Protein AF-A0A831YCY3-F1 (afdb_monomer)

Secondary structure (DSSP, 8-state):
-HHHHHHHHHHHHHHHHHHHHHHHHHHHHHHHTT--GGGGGS-HHHHHHHHHHHHHHHHHHHHHHHHHHHHHHHHHHHHHTTHHHHHHHTT--HHHHHHHHHHHH-

Solvent-accessible surface area (backbone atoms only — not comparable to full-atom values): 5902 Å² total; per-residue (Å²): 112,68,66,61,44,51,50,55,46,53,53,27,55,56,44,26,56,52,40,37,56,52,43,46,54,53,49,43,58,57,51,61,78,69,57,60,79,68,65,80,74,52,54,72,70,60,47,51,52,48,49,52,52,53,36,61,73,44,43,69,56,35,51,52,54,21,51,55,51,20,51,51,52,45,54,49,48,38,51,76,68,47,47,50,58,59,45,44,74,72,70,52,51,73,71,65,71,45,46,55,57,57,65,72,74,109

Radius of gyration: 19.22 Å; Cα contacts (8 Å, |Δi|>4): 43; chains: 1; bounding box: 41×19×56 Å

Organism: NCBI:txid309806

Sequence (106 aa):
MKILHRYIFKNFVKRFFILIGIFSIVITSSQLLHLPNFAYGMNILDFLNLLILIDVSFLKYQILFGFFIAWLLVGIHIRESNEIYAIYSLGVSKKNLLKPVFVSTV

Structure (mmCIF, N/CA/C/O backbone):
data_AF-A0A831YCY3-F1
#
_entry.id   AF-A0A831YCY3-F1
#
loop_
_atom_site.group_PDB
_atom_site.id
_atom_site.type_symbol
_atom_site.label_atom_id
_atom_site.label_alt_id
_atom_site.label_comp_id
_atom_site.label_asym_id
_atom_site.label_entity_id
_atom_site.label_seq_id
_atom_site.pdbx_PDB_ins_code
_atom_site.Cartn_x
_atom_site.Cartn_y
_atom_site.Cartn_z
_atom_site.occupancy
_atom_site.B_iso_or_equiv
_atom_site.auth_seq_id
_atom_site.auth_comp_id
_atom_site.auth_asym_id
_atom_site.auth_atom_id
_atom_site.pdbx_PDB_model_num
ATOM 1 N N . MET A 1 1 ? -19.186 2.377 16.488 1.00 66.50 1 MET A N 1
ATOM 2 C CA . MET A 1 1 ? -17.732 2.490 16.200 1.00 66.50 1 MET A CA 1
ATOM 3 C C . MET A 1 1 ? -17.370 2.804 14.736 1.00 66.50 1 MET A C 1
ATOM 5 O O . MET A 1 1 ? -16.189 2.812 14.410 1.00 66.50 1 MET A O 1
ATOM 9 N N . LYS A 1 2 ? -18.328 3.121 13.844 1.00 77.69 2 LYS A N 1
ATOM 10 C CA . LYS A 1 2 ? -18.038 3.402 12.419 1.00 77.69 2 LYS A CA 1
ATOM 11 C C . LYS A 1 2 ? -17.024 4.541 12.208 1.00 77.69 2 LYS A C 1
ATOM 13 O O . LYS A 1 2 ? -16.229 4.470 11.282 1.00 77.69 2 LYS A O 1
ATOM 18 N N . ILE A 1 3 ? -17.022 5.546 13.088 1.00 87.25 3 ILE A N 1
ATOM 19 C CA . ILE A 1 3 ? -16.118 6.706 13.022 1.00 87.25 3 ILE A CA 1
ATOM 20 C C . ILE A 1 3 ? -14.657 6.285 13.243 1.00 87.25 3 ILE A C 1
ATOM 22 O O . ILE A 1 3 ? -13.811 6.624 12.423 1.00 87.25 3 ILE A O 1
ATOM 26 N N . LEU A 1 4 ? -14.372 5.482 14.279 1.00 86.69 4 LEU A N 1
ATOM 27 C CA . LEU A 1 4 ? -13.020 4.977 14.556 1.00 86.69 4 LEU A CA 1
ATOM 28 C C . LEU A 1 4 ? -12.493 4.126 13.394 1.00 86.69 4 LEU A C 1
ATOM 30 O O . LEU A 1 4 ? -11.379 4.335 12.928 1.00 86.69 4 LEU A O 1
ATOM 34 N N . HIS A 1 5 ? -13.308 3.205 12.872 1.00 87.94 5 HIS A N 1
ATOM 35 C CA . HIS A 1 5 ? -12.907 2.384 11.725 1.00 87.94 5 HIS A CA 1
ATOM 36 C C . HIS A 1 5 ? -12.650 3.228 10.474 1.00 87.94 5 HIS A C 1
ATOM 38 O O . HIS A 1 5 ? -11.657 3.007 9.787 1.00 87.94 5 HIS A O 1
ATOM 44 N N . ARG A 1 6 ? -13.500 4.228 10.205 1.00 88.88 6 ARG A N 1
ATOM 45 C CA . ARG A 1 6 ? -13.319 5.161 9.086 1.00 88.88 6 ARG A CA 1
ATOM 46 C C . ARG A 1 6 ? -12.042 5.989 9.235 1.00 88.88 6 ARG A C 1
ATOM 48 O O . ARG A 1 6 ? -11.363 6.217 8.241 1.00 88.88 6 ARG A O 1
ATOM 55 N N . TYR A 1 7 ? -11.714 6.421 10.451 1.00 90.94 7 TYR A N 1
ATOM 56 C CA . TYR A 1 7 ? -10.478 7.145 10.746 1.00 90.94 7 TYR A CA 1
ATOM 57 C C . TYR A 1 7 ? -9.241 6.285 10.465 1.00 90.94 7 TYR A C 1
ATOM 59 O O . TYR A 1 7 ? -8.385 6.680 9.674 1.00 90.94 7 TYR A O 1
ATOM 67 N N . ILE A 1 8 ? -9.202 5.074 11.029 1.00 90.56 8 ILE A N 1
ATOM 68 C CA . ILE A 1 8 ? -8.111 4.113 10.824 1.00 90.56 8 ILE A CA 1
ATOM 69 C C . ILE A 1 8 ? -7.941 3.809 9.330 1.00 90.56 8 ILE A C 1
ATOM 71 O O . ILE A 1 8 ? -6.832 3.879 8.804 1.00 90.56 8 ILE A O 1
ATOM 75 N N . PHE A 1 9 ? -9.045 3.547 8.627 1.00 90.50 9 PHE A N 1
ATOM 76 C CA . PHE A 1 9 ? -9.023 3.261 7.196 1.00 90.50 9 PHE A CA 1
ATOM 77 C C . PHE A 1 9 ? -8.540 4.459 6.365 1.00 90.50 9 PHE A C 1
ATOM 79 O O . PHE A 1 9 ? -7.718 4.294 5.471 1.00 90.50 9 PHE A O 1
ATOM 86 N N . LYS A 1 10 ? -8.976 5.687 6.678 1.00 92.12 10 LYS A N 1
ATOM 87 C CA . LYS A 1 10 ? -8.505 6.898 5.984 1.00 92.12 10 LYS A CA 1
ATOM 88 C C . LYS A 1 10 ? -6.994 7.095 6.157 1.00 92.12 10 LYS A C 1
ATOM 90 O O . LYS A 1 10 ? -6.309 7.442 5.195 1.00 92.12 10 LYS A O 1
ATOM 95 N N . ASN A 1 11 ? -6.477 6.843 7.360 1.00 92.56 11 ASN A N 1
ATOM 96 C CA . ASN A 1 11 ? -5.041 6.900 7.635 1.00 92.56 11 ASN A CA 1
ATOM 97 C C . ASN A 1 11 ? -4.267 5.809 6.886 1.00 92.56 11 ASN A C 1
ATOM 99 O O . ASN A 1 11 ? -3.189 6.092 6.360 1.00 92.56 11 ASN A O 1
ATOM 103 N N . PHE A 1 12 ? -4.827 4.601 6.793 1.00 94.62 12 PHE A N 1
ATOM 104 C CA . PHE A 1 12 ? -4.274 3.518 5.983 1.00 94.62 12 PHE A CA 1
ATOM 105 C C . PHE A 1 12 ? -4.202 3.905 4.504 1.00 94.62 12 PHE A C 1
ATOM 107 O O . PHE A 1 12 ? -3.109 3.921 3.947 1.00 94.62 12 PHE A O 1
ATOM 114 N N . VAL A 1 13 ? -5.323 4.303 3.893 1.00 93.69 13 VAL A N 1
ATOM 115 C CA . VAL A 1 13 ? -5.398 4.647 2.462 1.00 93.69 13 VAL A CA 1
ATOM 116 C C . VAL A 1 13 ? -4.391 5.740 2.105 1.00 93.69 13 VAL A C 1
ATOM 118 O O . VAL A 1 13 ? -3.665 5.616 1.120 1.00 93.69 13 VAL A O 1
ATOM 121 N N . LYS A 1 14 ? -4.283 6.783 2.939 1.00 94.81 14 LYS A N 1
ATOM 122 C CA . LYS A 1 14 ? -3.300 7.854 2.737 1.00 94.81 14 LYS A CA 1
ATOM 123 C C . LYS A 1 14 ? -1.867 7.309 2.705 1.00 94.81 14 LYS A C 1
ATOM 125 O O . LYS A 1 14 ? -1.114 7.636 1.794 1.00 94.81 14 LYS A O 1
ATOM 130 N N . ARG A 1 15 ? -1.481 6.495 3.693 1.00 94.69 15 ARG A N 1
ATOM 131 C CA . ARG A 1 15 ? -0.121 5.934 3.791 1.00 94.69 15 ARG A CA 1
ATOM 132 C C . ARG A 1 15 ? 0.158 4.913 2.688 1.00 94.69 15 ARG A C 1
ATOM 134 O O . ARG A 1 15 ? 1.267 4.884 2.173 1.00 94.69 15 ARG A O 1
ATOM 141 N N . PHE A 1 16 ? -0.845 4.131 2.304 1.00 95.38 16 PHE A N 1
ATOM 142 C CA . PHE A 1 16 ? -0.761 3.135 1.242 1.00 95.38 16 PHE A CA 1
ATOM 143 C C . PHE A 1 16 ? -0.440 3.768 -0.116 1.00 95.38 16 PHE A C 1
ATOM 145 O O . PHE A 1 16 ? 0.534 3.371 -0.749 1.00 95.38 16 PHE A O 1
ATOM 152 N N . PHE A 1 17 ? -1.177 4.805 -0.529 1.00 94.62 17 PHE A N 1
ATOM 153 C CA . PHE A 1 17 ? -0.890 5.498 -1.792 1.00 94.62 17 PHE A CA 1
ATOM 154 C C . PHE A 1 17 ? 0.473 6.196 -1.791 1.00 94.62 17 PHE A C 1
ATOM 156 O O . PHE A 1 17 ? 1.171 6.172 -2.802 1.00 94.62 17 PHE A O 1
ATOM 163 N N . ILE A 1 18 ? 0.884 6.769 -0.654 1.00 95.25 18 ILE A N 1
ATOM 164 C CA . ILE A 1 18 ? 2.229 7.344 -0.511 1.00 95.25 18 ILE A CA 1
ATOM 165 C C . ILE A 1 18 ? 3.299 6.258 -0.693 1.00 95.25 18 ILE A C 1
ATOM 167 O O . ILE A 1 18 ? 4.262 6.469 -1.424 1.00 95.25 18 ILE A O 1
ATOM 171 N N . LEU A 1 19 ? 3.124 5.088 -0.069 1.00 95.56 19 LEU A N 1
ATOM 172 C CA . LEU A 1 19 ? 4.065 3.973 -0.192 1.00 95.56 19 LEU A CA 1
ATOM 173 C 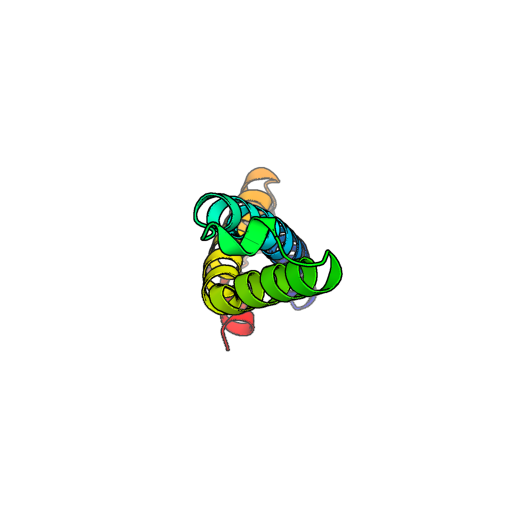C . LEU A 1 19 ? 4.138 3.414 -1.611 1.00 95.56 19 LEU A C 1
ATOM 175 O O . LEU A 1 19 ? 5.240 3.139 -2.070 1.00 95.56 19 LEU A O 1
ATOM 179 N N . ILE A 1 20 ? 3.010 3.289 -2.318 1.00 94.44 20 ILE A N 1
ATOM 180 C CA . ILE A 1 20 ? 3.017 2.884 -3.733 1.00 94.44 20 ILE A CA 1
ATOM 181 C C . ILE A 1 20 ? 3.853 3.862 -4.560 1.00 94.44 20 ILE A C 1
ATOM 183 O O . ILE A 1 20 ? 4.720 3.427 -5.311 1.00 94.44 20 ILE A O 1
ATOM 187 N N . GLY A 1 21 ? 3.651 5.171 -4.380 1.00 92.81 21 GLY A N 1
ATOM 188 C CA . GLY A 1 21 ? 4.443 6.180 -5.086 1.00 92.81 21 GLY A CA 1
ATOM 189 C C . GLY A 1 21 ? 5.941 6.065 -4.790 1.00 92.81 21 GLY A C 1
ATOM 190 O O . GLY A 1 21 ? 6.760 6.101 -5.705 1.00 92.81 21 GLY A O 1
ATOM 191 N N . ILE A 1 22 ? 6.307 5.852 -3.523 1.00 95.06 22 ILE A N 1
ATOM 192 C CA . ILE A 1 22 ? 7.706 5.636 -3.127 1.00 95.06 22 ILE A CA 1
ATOM 193 C C . ILE A 1 22 ? 8.266 4.361 -3.770 1.00 95.06 22 ILE A C 1
ATOM 195 O O . ILE A 1 22 ? 9.372 4.387 -4.305 1.00 95.06 22 ILE A O 1
ATOM 199 N N . PHE A 1 23 ? 7.526 3.252 -3.752 1.00 94.81 23 PHE A N 1
ATOM 200 C CA . PHE A 1 23 ? 7.992 2.000 -4.345 1.00 94.81 23 PHE A CA 1
ATOM 201 C C . PHE A 1 23 ? 8.133 2.073 -5.857 1.00 94.81 23 PHE A C 1
ATOM 203 O O . PHE A 1 23 ? 9.106 1.532 -6.372 1.00 94.81 23 PHE A O 1
ATOM 210 N N . SER A 1 24 ? 7.238 2.774 -6.548 1.00 92.75 24 SER A N 1
ATOM 211 C CA . SER A 1 24 ? 7.350 3.010 -7.987 1.00 92.75 24 SER A CA 1
ATOM 212 C C . SER A 1 24 ? 8.674 3.700 -8.332 1.00 92.75 24 SER A C 1
ATOM 214 O O . SER A 1 24 ? 9.452 3.205 -9.152 1.00 92.75 24 SER A O 1
ATOM 216 N N . ILE A 1 25 ? 9.028 4.762 -7.599 1.00 91.88 25 ILE A N 1
ATOM 217 C CA . ILE A 1 25 ? 10.308 5.467 -7.774 1.00 91.88 25 ILE A CA 1
ATOM 218 C C . ILE A 1 25 ? 11.497 4.549 -7.465 1.00 91.88 25 ILE A C 1
ATOM 220 O O . ILE A 1 25 ? 12.457 4.496 -8.232 1.00 91.88 25 ILE A O 1
ATOM 224 N N . VAL A 1 26 ? 11.454 3.817 -6.349 1.00 93.06 26 VAL A N 1
ATOM 225 C CA . VAL A 1 26 ? 12.559 2.937 -5.934 1.00 93.06 26 VAL A CA 1
ATOM 226 C C . VAL A 1 26 ? 12.786 1.817 -6.951 1.00 93.06 26 VAL A C 1
ATOM 228 O O . VAL A 1 26 ? 13.927 1.530 -7.310 1.00 93.06 26 VAL A O 1
ATOM 231 N N . ILE A 1 27 ? 11.714 1.198 -7.441 1.00 91.62 27 ILE A N 1
ATOM 232 C CA . ILE A 1 27 ? 11.794 0.075 -8.374 1.00 91.62 27 ILE A CA 1
ATOM 233 C C . ILE A 1 27 ? 12.260 0.546 -9.744 1.00 91.62 27 ILE A C 1
ATOM 235 O O . ILE A 1 27 ? 13.205 -0.029 -10.277 1.00 91.62 27 ILE A O 1
ATOM 239 N N . THR A 1 28 ? 11.663 1.603 -10.292 1.00 90.38 28 THR A N 1
ATOM 240 C CA . THR A 1 28 ? 12.108 2.165 -11.576 1.00 90.38 28 THR A CA 1
ATOM 241 C C . THR A 1 28 ? 13.579 2.573 -11.514 1.00 90.38 28 THR A C 1
ATOM 243 O O . THR A 1 28 ? 14.349 2.185 -12.389 1.00 90.38 28 THR A O 1
ATOM 246 N N . SER A 1 29 ? 14.012 3.227 -10.431 1.00 89.75 29 SER A N 1
ATOM 247 C CA . SER A 1 29 ? 15.424 3.576 -10.205 1.00 89.75 29 SER A CA 1
ATOM 248 C C . SER A 1 29 ? 16.334 2.348 -10.138 1.00 89.75 29 SER A C 1
ATOM 250 O O . SER A 1 29 ? 17.408 2.342 -10.733 1.00 89.75 29 SER A O 1
ATOM 252 N N . SER A 1 30 ? 15.911 1.288 -9.445 1.00 90.38 30 SER A N 1
ATOM 253 C CA . SER A 1 30 ? 16.681 0.045 -9.356 1.00 90.38 30 SER A CA 1
ATOM 254 C C . SER A 1 30 ? 16.792 -0.661 -10.706 1.00 90.38 30 SER A C 1
ATOM 256 O O . SER A 1 30 ? 17.854 -1.182 -11.029 1.00 90.38 30 SER A O 1
ATOM 258 N N . GLN A 1 31 ? 15.717 -0.699 -11.490 1.00 88.94 31 GLN A N 1
ATOM 259 C CA . GLN A 1 31 ? 15.695 -1.405 -12.771 1.00 88.94 31 GLN A CA 1
ATOM 260 C C . GLN A 1 31 ? 16.434 -0.635 -13.869 1.00 88.94 31 GLN A C 1
ATOM 262 O O . GLN A 1 31 ? 17.035 -1.254 -14.743 1.00 88.94 31 GLN A O 1
ATOM 267 N N . LEU A 1 32 ? 16.478 0.699 -13.780 1.00 86.00 32 LEU A N 1
ATOM 268 C CA . LEU A 1 32 ? 17.287 1.547 -14.659 1.00 86.00 32 LEU A CA 1
ATOM 269 C C . LEU A 1 32 ? 18.776 1.163 -14.648 1.00 86.00 32 LEU A C 1
ATOM 271 O O . LEU A 1 32 ? 19.430 1.234 -15.685 1.00 86.00 32 LEU A O 1
ATOM 275 N N . LEU A 1 33 ? 19.302 0.711 -13.505 1.00 84.81 33 LEU A N 1
ATOM 276 C CA . LEU A 1 33 ? 20.699 0.272 -13.366 1.00 84.81 33 LEU A CA 1
ATOM 277 C C . LEU A 1 33 ? 21.000 -1.053 -14.079 1.00 84.81 33 LEU A C 1
ATOM 279 O O . LEU A 1 33 ? 22.162 -1.376 -14.314 1.00 84.81 33 LEU A O 1
ATOM 283 N N . HIS A 1 34 ? 19.966 -1.824 -14.405 1.00 84.00 34 HIS A N 1
ATOM 284 C CA . HIS A 1 34 ? 20.080 -3.128 -15.055 1.00 84.00 34 HIS A CA 1
ATOM 285 C C . HIS A 1 34 ? 19.645 -3.090 -16.520 1.00 84.00 34 HIS A C 1
ATOM 287 O O . HIS A 1 34 ? 19.500 -4.143 -17.146 1.00 84.00 34 HIS A O 1
ATOM 293 N N . LEU A 1 35 ? 19.417 -1.895 -17.075 1.00 81.12 35 LEU A N 1
ATOM 294 C CA . LEU A 1 35 ? 18.955 -1.789 -18.444 1.00 81.12 35 LEU A CA 1
ATOM 295 C C . LEU A 1 35 ? 20.038 -2.211 -19.445 1.00 81.12 35 LEU A C 1
ATOM 297 O O . LEU A 1 35 ? 21.202 -1.829 -19.321 1.00 81.12 35 LEU A O 1
ATOM 301 N N . PRO A 1 36 ? 19.655 -2.978 -20.474 1.00 80.06 36 PRO A N 1
ATOM 302 C CA . PRO A 1 36 ? 20.549 -3.337 -21.563 1.00 80.06 36 PRO A CA 1
ATOM 303 C C . PRO A 1 36 ? 20.945 -2.106 -22.389 1.00 80.06 36 PRO A C 1
ATOM 305 O O . PRO A 1 36 ? 20.176 -1.156 -22.526 1.00 80.06 36 PRO A O 1
ATOM 308 N N . ASN A 1 37 ? 22.122 -2.163 -23.022 1.00 75.19 37 ASN A N 1
ATOM 309 C CA . ASN A 1 37 ? 22.717 -1.028 -23.742 1.00 75.19 37 ASN A CA 1
ATOM 310 C C . ASN A 1 37 ? 21.819 -0.392 -24.822 1.00 75.1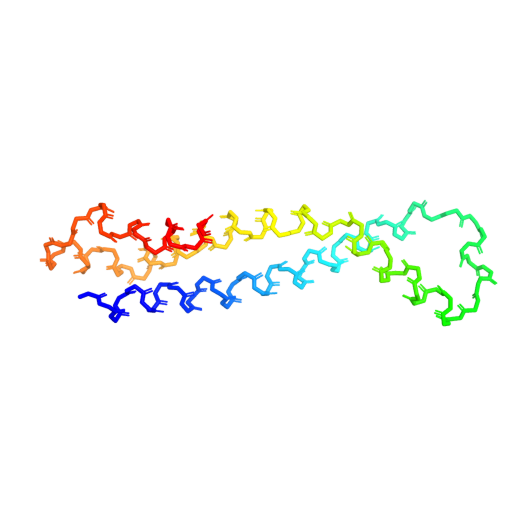9 37 ASN A C 1
ATOM 312 O O . ASN A 1 37 ? 21.990 0.784 -25.133 1.00 75.19 37 ASN A O 1
ATOM 316 N N . PHE A 1 38 ? 20.853 -1.130 -25.381 1.00 74.06 38 PHE A N 1
ATOM 317 C CA . PHE A 1 38 ? 19.921 -0.579 -26.370 1.00 74.06 38 PHE A CA 1
ATOM 318 C C . PHE A 1 38 ? 18.990 0.491 -25.786 1.00 74.06 38 PHE A C 1
ATOM 320 O O . PHE A 1 38 ? 18.528 1.352 -26.529 1.00 74.06 38 PHE A O 1
ATOM 327 N N . ALA A 1 39 ? 18.746 0.480 -24.472 1.00 71.94 39 ALA A N 1
ATOM 328 C CA . ALA A 1 39 ? 17.872 1.446 -23.816 1.00 71.94 39 ALA A CA 1
ATOM 329 C C . ALA A 1 39 ? 18.431 2.879 -23.856 1.00 71.94 39 ALA A C 1
ATOM 331 O O . ALA A 1 39 ? 17.660 3.834 -23.867 1.00 71.94 39 ALA A O 1
ATOM 332 N N . TYR A 1 40 ? 19.757 3.041 -23.947 1.00 73.50 40 TYR A N 1
ATOM 333 C CA . TYR A 1 40 ? 20.406 4.355 -24.042 1.00 73.50 40 TYR A CA 1
ATOM 334 C C . TYR A 1 40 ? 20.282 5.001 -25.429 1.00 73.50 40 TYR A C 1
ATOM 336 O O . TYR A 1 40 ? 20.517 6.198 -25.563 1.00 73.50 40 TYR A O 1
ATOM 344 N N . GLY A 1 41 ? 19.923 4.223 -26.456 1.00 80.25 41 GLY A N 1
ATOM 345 C CA . GLY A 1 41 ? 19.704 4.713 -27.820 1.00 80.25 41 GLY A CA 1
ATOM 346 C C . GLY A 1 41 ? 18.235 4.967 -28.167 1.00 80.25 41 GLY A C 1
ATOM 347 O O . GLY A 1 41 ? 17.941 5.318 -29.306 1.00 80.25 41 GLY A O 1
ATOM 348 N N . MET A 1 42 ? 17.309 4.745 -27.229 1.00 84.62 42 MET A N 1
ATOM 349 C CA . MET A 1 42 ? 15.871 4.878 -27.478 1.00 84.62 42 MET A CA 1
ATOM 350 C C . MET A 1 42 ? 15.422 6.342 -27.480 1.00 84.62 42 MET A C 1
ATOM 352 O O . MET A 1 42 ? 15.974 7.191 -26.780 1.00 84.62 42 MET A O 1
ATOM 356 N N . ASN A 1 43 ? 14.354 6.625 -28.230 1.00 89.94 43 ASN A N 1
ATOM 357 C CA . ASN A 1 43 ? 13.670 7.909 -28.146 1.00 89.94 43 ASN A CA 1
ATOM 358 C C . ASN A 1 43 ? 13.050 8.094 -26.755 1.00 89.94 43 ASN A C 1
ATOM 360 O O . ASN A 1 43 ? 12.614 7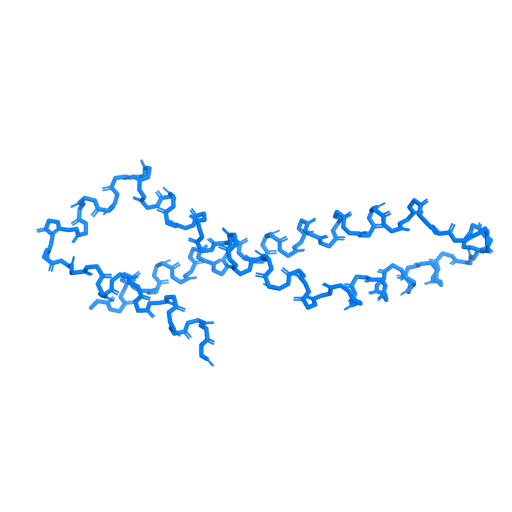.137 -26.115 1.00 89.94 43 ASN A O 1
ATOM 364 N N . ILE A 1 44 ? 12.934 9.349 -26.316 1.00 87.75 44 ILE A N 1
ATOM 365 C CA . ILE A 1 44 ? 12.426 9.687 -24.978 1.00 87.75 44 ILE A CA 1
ATOM 366 C C . ILE A 1 44 ? 11.022 9.120 -24.703 1.00 87.75 44 ILE A C 1
ATOM 368 O O . ILE A 1 44 ? 10.731 8.708 -23.585 1.00 87.75 44 ILE A O 1
ATOM 372 N N . LEU A 1 45 ? 10.161 9.052 -25.724 1.00 90.69 45 LEU A N 1
ATOM 373 C CA .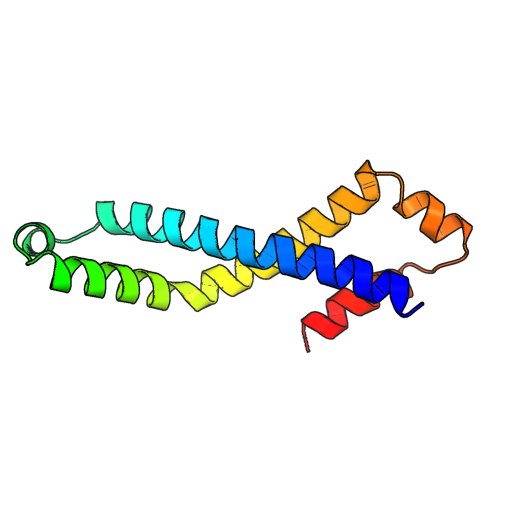 LEU A 1 45 ? 8.808 8.503 -25.602 1.00 90.69 45 LEU A CA 1
ATOM 374 C C . LEU A 1 45 ? 8.827 6.991 -25.359 1.00 90.69 45 LEU A C 1
ATOM 376 O O . LEU A 1 45 ? 8.109 6.495 -24.493 1.00 90.69 45 LEU A O 1
ATOM 380 N N . ASP A 1 46 ? 9.683 6.267 -26.078 1.00 88.00 46 ASP A N 1
ATOM 381 C CA . ASP A 1 46 ? 9.814 4.820 -25.918 1.00 88.00 46 ASP A CA 1
ATOM 382 C C . ASP A 1 46 ? 10.461 4.474 -24.573 1.00 88.00 46 ASP A C 1
ATOM 384 O O . ASP A 1 46 ? 10.067 3.509 -23.918 1.00 88.00 46 ASP A O 1
ATOM 388 N N . PHE A 1 47 ? 11.389 5.314 -24.109 1.00 86.88 47 PHE A N 1
ATOM 389 C CA . PHE A 1 47 ? 11.977 5.210 -22.778 1.00 86.88 47 PHE A CA 1
ATOM 390 C C . PHE A 1 47 ? 10.938 5.413 -21.660 1.00 86.88 47 PHE A C 1
ATOM 392 O O . PHE A 1 47 ? 10.904 4.641 -20.702 1.00 86.88 47 PHE A O 1
ATOM 399 N N . LEU A 1 48 ? 10.042 6.399 -21.790 1.00 88.06 48 LEU A N 1
ATOM 400 C CA . LEU A 1 48 ? 8.943 6.599 -20.835 1.00 88.06 48 LEU A CA 1
ATOM 401 C C . LEU A 1 48 ? 7.970 5.412 -20.823 1.00 88.06 48 LEU A C 1
ATOM 403 O O . LEU A 1 48 ? 7.565 4.964 -19.750 1.00 88.06 48 LEU A O 1
ATOM 407 N N . ASN A 1 49 ? 7.635 4.863 -21.993 1.00 89.50 49 ASN A N 1
ATOM 408 C CA . ASN A 1 49 ? 6.809 3.657 -22.083 1.00 89.50 49 ASN A CA 1
ATOM 409 C C . ASN A 1 49 ? 7.478 2.462 -21.392 1.00 89.50 49 ASN A C 1
ATOM 411 O O . ASN A 1 49 ? 6.811 1.711 -20.680 1.00 89.50 49 ASN A O 1
ATOM 415 N N . LEU A 1 50 ? 8.795 2.312 -21.552 1.00 89.31 50 LEU A N 1
ATOM 416 C CA . LEU A 1 50 ? 9.574 1.268 -20.894 1.00 89.31 50 LEU A CA 1
ATOM 417 C C . LEU A 1 50 ? 9.537 1.426 -19.366 1.00 89.31 50 LEU A C 1
ATOM 419 O O . LEU A 1 50 ? 9.289 0.446 -18.665 1.00 89.31 50 LEU A O 1
ATOM 423 N N . LEU A 1 51 ? 9.707 2.646 -18.844 1.00 88.38 51 LEU A N 1
ATOM 424 C CA . LEU A 1 51 ? 9.603 2.924 -17.406 1.00 88.38 51 LEU A CA 1
ATOM 425 C C . LEU A 1 51 ? 8.241 2.527 -16.829 1.00 88.38 51 LEU A C 1
ATOM 427 O O . LEU A 1 51 ? 8.184 1.874 -15.787 1.00 88.38 51 LEU A O 1
ATOM 431 N N . ILE A 1 52 ? 7.155 2.875 -17.523 1.00 89.75 52 ILE A N 1
ATOM 432 C CA . ILE A 1 52 ? 5.797 2.493 -17.116 1.00 89.75 52 ILE A CA 1
ATOM 433 C C . ILE A 1 52 ? 5.650 0.968 -17.131 1.00 89.75 52 ILE A C 1
ATOM 435 O O . ILE A 1 52 ? 5.092 0.391 -16.200 1.00 89.75 52 ILE A O 1
ATOM 439 N N . LEU A 1 53 ? 6.172 0.297 -18.159 1.00 90.81 53 LEU A N 1
ATOM 440 C CA . LEU A 1 53 ? 6.075 -1.156 -18.288 1.00 90.81 53 LEU A CA 1
ATOM 441 C C . LEU A 1 53 ? 6.828 -1.886 -17.168 1.00 90.81 53 LEU A C 1
ATOM 443 O O . LEU A 1 53 ? 6.323 -2.867 -16.612 1.00 90.81 53 LEU A O 1
ATOM 447 N N . ILE A 1 54 ? 8.016 -1.389 -16.815 1.00 89.62 54 ILE A N 1
ATOM 448 C CA . ILE A 1 54 ? 8.773 -1.866 -15.658 1.00 89.62 54 ILE A CA 1
ATOM 449 C C . ILE A 1 54 ? 7.920 -1.708 -14.404 1.00 89.62 54 ILE A C 1
ATOM 451 O O . ILE A 1 54 ? 7.713 -2.683 -13.687 1.00 89.62 54 ILE A O 1
ATOM 455 N N . ASP A 1 55 ? 7.392 -0.514 -14.154 1.00 90.88 55 ASP A N 1
ATOM 456 C CA . ASP A 1 55 ? 6.641 -0.236 -12.933 1.00 90.88 55 ASP A CA 1
ATOM 457 C C . ASP A 1 55 ? 5.409 -1.147 -12.791 1.00 90.88 55 ASP A C 1
ATOM 459 O O . ASP A 1 55 ? 5.198 -1.791 -11.759 1.00 90.88 55 ASP A O 1
ATOM 463 N N . VAL A 1 56 ? 4.659 -1.313 -13.885 1.00 92.06 56 VAL A N 1
ATOM 464 C CA . VAL A 1 56 ? 3.503 -2.218 -13.969 1.00 92.06 56 VAL A CA 1
ATOM 465 C C . VAL A 1 56 ? 3.898 -3.672 -13.700 1.00 92.06 56 VAL A C 1
ATOM 467 O O . VAL A 1 56 ? 3.166 -4.388 -13.011 1.00 92.06 56 VAL A O 1
ATOM 470 N N . SER A 1 57 ? 5.066 -4.111 -14.175 1.00 91.88 57 SER A N 1
ATOM 471 C CA . SER A 1 57 ? 5.561 -5.479 -13.955 1.00 91.88 57 SER A CA 1
ATOM 472 C C . SER A 1 57 ? 5.780 -5.791 -12.472 1.00 91.88 57 SER A C 1
ATOM 474 O O . SER A 1 57 ? 5.628 -6.938 -12.045 1.00 91.88 57 SER A O 1
ATOM 476 N N . PHE A 1 58 ? 6.079 -4.774 -11.661 1.00 91.88 58 PHE A N 1
ATOM 477 C CA . PHE A 1 58 ? 6.290 -4.922 -10.221 1.00 91.88 58 PHE A CA 1
ATOM 478 C C . PHE A 1 58 ? 5.094 -4.495 -9.364 1.00 91.88 58 PHE A C 1
ATOM 480 O O . PHE A 1 58 ? 5.125 -4.680 -8.143 1.00 91.88 58 PHE A O 1
ATOM 487 N N . LEU A 1 59 ? 4.016 -4.000 -9.969 1.00 91.25 59 LEU A N 1
ATOM 488 C CA . LEU A 1 59 ? 2.848 -3.455 -9.275 1.00 91.25 59 LEU A CA 1
ATOM 489 C C . LEU A 1 59 ? 2.241 -4.438 -8.259 1.00 91.25 59 LEU A C 1
ATOM 491 O O . LEU A 1 59 ? 1.854 -4.047 -7.159 1.00 91.25 59 LEU A O 1
ATOM 495 N N . LYS A 1 60 ? 2.238 -5.743 -8.568 1.00 91.62 60 LYS A N 1
ATOM 496 C CA . LYS A 1 60 ? 1.783 -6.790 -7.636 1.00 91.62 60 LYS A CA 1
ATOM 497 C C . LYS A 1 60 ? 2.595 -6.802 -6.336 1.00 91.62 60 LYS A C 1
ATOM 499 O O . LYS A 1 60 ? 2.021 -6.906 -5.252 1.00 91.62 60 LYS A O 1
ATOM 504 N N . TYR A 1 61 ? 3.919 -6.687 -6.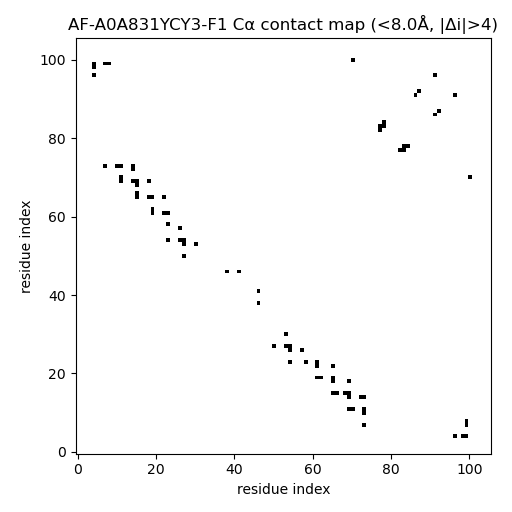434 1.00 90.88 61 TYR A N 1
ATOM 505 C CA . TYR A 1 61 ? 4.803 -6.643 -5.270 1.00 90.88 61 TYR A CA 1
ATOM 506 C C . TYR A 1 61 ? 4.661 -5.317 -4.522 1.00 90.88 61 TYR A C 1
ATOM 508 O O . TYR A 1 61 ? 4.582 -5.324 -3.295 1.00 90.88 61 TYR A O 1
ATOM 516 N N . GLN A 1 62 ? 4.551 -4.198 -5.243 1.00 92.56 62 GLN A N 1
ATOM 517 C CA . GLN A 1 62 ? 4.335 -2.876 -4.647 1.00 92.56 62 GLN A CA 1
ATOM 518 C C . GLN A 1 62 ? 3.056 -2.827 -3.812 1.00 92.56 62 GLN A C 1
ATOM 520 O O . GLN A 1 62 ? 3.077 -2.344 -2.682 1.00 92.56 62 GLN A O 1
ATOM 52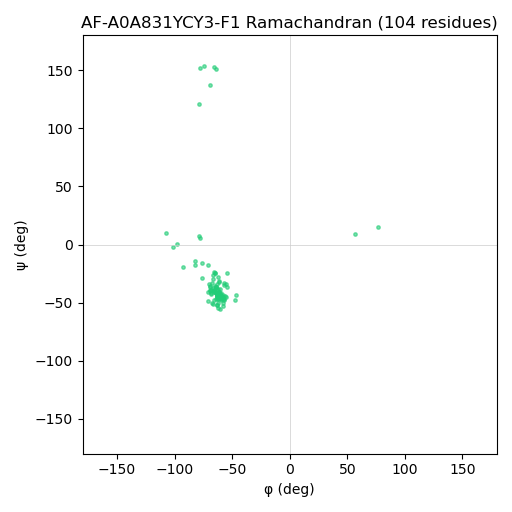5 N N . ILE A 1 63 ? 1.956 -3.370 -4.341 1.00 92.94 63 ILE A N 1
ATOM 526 C CA . ILE A 1 63 ? 0.679 -3.458 -3.630 1.00 92.94 63 ILE A CA 1
ATOM 527 C C . ILE A 1 63 ? 0.828 -4.330 -2.385 1.00 92.94 63 ILE A C 1
ATOM 529 O O . ILE A 1 63 ? 0.404 -3.920 -1.307 1.00 92.94 63 ILE A O 1
ATOM 533 N N . LEU A 1 64 ? 1.454 -5.504 -2.505 1.00 92.94 64 LEU A N 1
ATOM 534 C CA . LEU A 1 64 ? 1.608 -6.428 -1.382 1.00 92.94 64 LEU A CA 1
ATOM 535 C C . LEU A 1 64 ? 2.437 -5.802 -0.254 1.00 92.94 64 LEU A C 1
ATOM 537 O O . LEU A 1 64 ? 1.962 -5.704 0.878 1.00 92.94 64 LEU A O 1
ATOM 541 N N . PHE A 1 65 ? 3.647 -5.323 -0.549 1.00 93.00 65 PHE A N 1
ATOM 542 C CA . PHE A 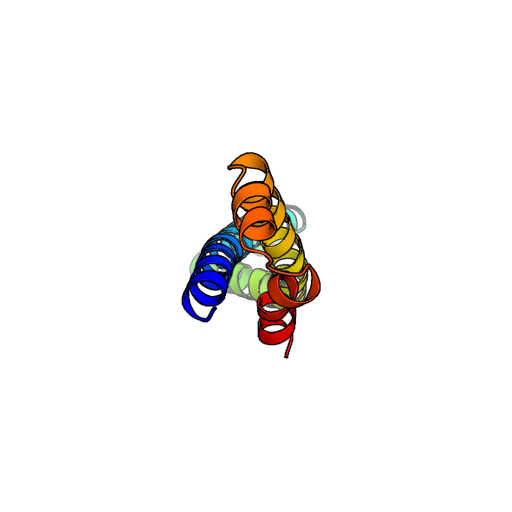1 65 ? 4.502 -4.691 0.459 1.00 93.00 65 PHE A CA 1
ATOM 543 C C . PHE A 1 65 ? 3.898 -3.388 0.984 1.00 93.00 65 PHE A C 1
ATOM 545 O O . PHE A 1 65 ? 3.925 -3.137 2.191 1.00 93.00 65 PHE A O 1
ATOM 552 N N . GLY A 1 66 ? 3.291 -2.591 0.103 1.00 93.75 66 GLY A N 1
ATOM 553 C CA . GLY A 1 66 ? 2.620 -1.343 0.459 1.00 93.75 66 GLY A CA 1
ATOM 554 C C . GLY A 1 66 ? 1.497 -1.579 1.449 1.00 93.75 66 GLY A C 1
ATOM 555 O O . GLY A 1 66 ? 1.383 -0.845 2.428 1.00 93.75 66 GLY A O 1
ATOM 556 N N . PHE A 1 67 ? 0.718 -2.640 1.251 1.00 93.56 67 PHE A N 1
ATOM 557 C CA . PHE A 1 67 ? -0.396 -2.992 2.118 1.00 93.56 67 PHE A CA 1
ATOM 558 C C . PHE A 1 67 ? 0.082 -3.320 3.536 1.00 93.56 67 PHE A C 1
ATOM 560 O O . PHE A 1 67 ? -0.391 -2.724 4.508 1.00 93.56 67 PHE A O 1
ATOM 567 N N . PHE A 1 68 ? 1.059 -4.223 3.662 1.00 93.31 68 PHE A N 1
ATOM 568 C CA . PHE A 1 68 ? 1.580 -4.635 4.968 1.00 93.31 68 PHE A CA 1
ATOM 569 C C . PHE A 1 68 ? 2.264 -3.485 5.709 1.00 93.31 68 PHE A C 1
ATOM 571 O O . PHE A 1 68 ? 1.987 -3.252 6.889 1.00 93.31 68 PHE A O 1
ATOM 578 N N . ILE A 1 69 ? 3.125 -2.735 5.020 1.00 95.19 69 ILE A N 1
ATOM 579 C CA . ILE A 1 69 ? 3.881 -1.641 5.636 1.00 95.19 69 ILE A CA 1
ATOM 580 C C . ILE A 1 69 ? 2.943 -0.489 6.015 1.00 95.19 69 ILE A C 1
ATOM 582 O O . ILE A 1 69 ? 3.081 0.072 7.103 1.00 95.19 69 ILE A O 1
ATOM 586 N N . ALA A 1 70 ? 1.939 -0.169 5.192 1.00 95.19 70 ALA A N 1
ATOM 587 C CA . ALA A 1 70 ? 0.953 0.859 5.523 1.00 95.19 70 ALA A CA 1
ATOM 588 C C . ALA A 1 70 ? 0.194 0.527 6.813 1.00 95.19 70 ALA A C 1
ATOM 590 O O . ALA A 1 70 ? 0.074 1.387 7.688 1.00 95.19 70 ALA A O 1
ATOM 591 N N . TRP A 1 71 ? -0.283 -0.712 6.964 1.00 94.19 71 TRP A N 1
ATOM 592 C CA . TRP A 1 71 ? -0.983 -1.143 8.176 1.00 94.19 71 TRP A CA 1
ATOM 593 C C . TRP A 1 71 ? -0.100 -1.094 9.418 1.00 94.19 71 TRP A C 1
ATOM 595 O O . TRP A 1 71 ? -0.536 -0.617 10.470 1.00 94.19 71 TRP A O 1
ATOM 605 N N . LEU A 1 72 ? 1.153 -1.524 9.283 1.00 94.12 72 LEU A N 1
ATOM 606 C CA . LEU A 1 72 ? 2.136 -1.457 10.356 1.00 94.12 72 LEU A CA 1
ATOM 607 C C . LEU A 1 72 ? 2.377 -0.002 10.790 1.00 94.12 72 LEU A C 1
ATOM 609 O O . LEU A 1 72 ? 2.317 0.301 11.982 1.00 94.12 72 LEU A O 1
ATOM 613 N N . LEU A 1 73 ? 2.549 0.919 9.837 1.00 94.44 73 LEU A N 1
ATOM 614 C CA . LEU A 1 73 ? 2.727 2.347 10.118 1.00 94.44 73 LEU A CA 1
ATOM 615 C C . LEU A 1 73 ? 1.497 2.988 10.771 1.00 94.44 73 LEU A C 1
ATOM 617 O O . LEU A 1 73 ? 1.651 3.849 11.636 1.00 94.44 73 LEU A O 1
ATOM 621 N N . VAL A 1 74 ? 0.281 2.588 10.385 1.00 93.62 74 VAL A N 1
ATOM 622 C CA . VAL A 1 74 ? -0.943 3.036 11.071 1.00 93.62 74 VAL A CA 1
ATOM 623 C C . VAL A 1 74 ? -0.948 2.549 12.519 1.00 93.62 74 VAL A C 1
ATOM 625 O O . VAL A 1 74 ? -1.214 3.341 13.419 1.00 93.62 74 VAL A O 1
ATOM 628 N N . GLY A 1 75 ? -0.608 1.282 12.762 1.00 90.69 75 GLY A N 1
ATOM 629 C CA . GLY A 1 75 ? -0.523 0.730 14.115 1.00 90.69 75 GLY A CA 1
ATOM 630 C C . GLY A 1 75 ? 0.500 1.460 14.991 1.00 90.69 75 GLY A C 1
ATOM 631 O O . GLY A 1 75 ? 0.187 1.816 16.128 1.00 90.69 75 GLY A O 1
ATOM 632 N N . ILE A 1 76 ? 1.692 1.738 14.450 1.00 92.81 76 ILE A N 1
ATOM 633 C CA . ILE A 1 76 ? 2.725 2.528 15.138 1.00 92.81 76 ILE A CA 1
ATOM 634 C C . ILE A 1 76 ? 2.211 3.932 15.446 1.00 92.81 76 ILE A C 1
ATOM 636 O O . ILE A 1 76 ? 2.337 4.381 16.580 1.00 92.81 76 ILE A O 1
ATOM 640 N N . HIS A 1 77 ? 1.579 4.598 14.481 1.00 92.69 77 HIS A N 1
ATOM 641 C CA . HIS A 1 77 ? 1.085 5.959 14.667 1.00 92.69 77 HIS A CA 1
ATOM 642 C C . HIS A 1 77 ? 0.059 6.065 15.802 1.00 92.69 77 HIS A C 1
ATOM 644 O O . HIS A 1 77 ? 0.206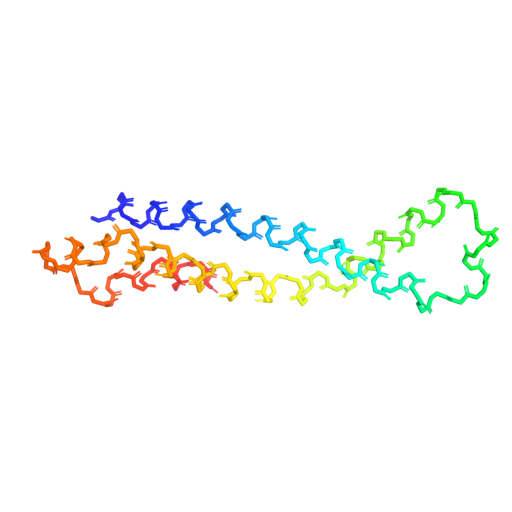 6.907 16.681 1.00 92.69 77 HIS A O 1
ATOM 650 N N . ILE A 1 78 ? -0.934 5.170 15.836 1.00 91.81 78 ILE A N 1
ATOM 651 C CA . ILE A 1 78 ? -1.951 5.155 16.902 1.00 91.81 78 ILE A CA 1
ATOM 652 C C . ILE A 1 78 ? -1.284 4.871 18.264 1.00 91.81 78 ILE A C 1
ATOM 654 O O . ILE A 1 78 ? -1.712 5.399 19.293 1.00 91.81 78 ILE A O 1
ATOM 658 N N . ARG A 1 79 ? -0.220 4.051 18.291 1.00 90.88 79 ARG A N 1
ATOM 659 C CA . ARG A 1 79 ? 0.557 3.774 19.510 1.00 90.88 79 ARG A CA 1
ATOM 660 C C . ARG A 1 79 ? 1.316 5.008 19.992 1.00 90.88 79 ARG A C 1
ATOM 662 O O . ARG A 1 79 ? 1.224 5.339 21.168 1.00 90.88 79 ARG A O 1
ATOM 669 N N . GLU A 1 80 ? 2.058 5.663 19.105 1.00 91.94 80 GLU A N 1
ATOM 670 C CA . GLU A 1 80 ? 2.897 6.827 19.425 1.00 91.94 80 GLU A CA 1
ATOM 671 C C . GLU A 1 80 ? 2.071 8.051 19.819 1.00 91.94 80 GLU A C 1
ATOM 673 O O . GLU A 1 80 ? 2.463 8.802 20.706 1.00 91.94 80 GLU A O 1
ATOM 678 N N . SER A 1 81 ? 0.887 8.219 19.232 1.00 91.50 81 SER A N 1
ATOM 679 C CA . SER A 1 81 ? -0.051 9.280 19.607 1.00 91.50 81 SER A CA 1
ATOM 680 C C . SER A 1 81 ? -0.839 8.976 20.891 1.00 91.50 81 SER A C 1
ATOM 682 O O . SER A 1 81 ? -1.744 9.729 21.237 1.00 91.50 81 SER A O 1
ATOM 684 N N . ASN A 1 82 ? -0.532 7.878 21.597 1.00 90.94 82 ASN A N 1
ATOM 685 C CA . ASN A 1 82 ? -1.248 7.388 22.784 1.00 90.94 82 ASN A CA 1
ATOM 686 C C . ASN A 1 82 ? -2.756 7.129 22.576 1.00 90.94 82 ASN A C 1
ATOM 688 O O . ASN A 1 82 ? -3.472 6.810 23.528 1.00 90.9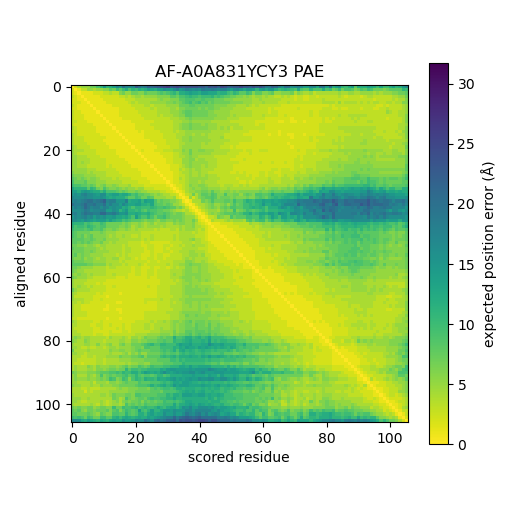4 82 ASN A O 1
ATOM 692 N N . GLU A 1 83 ? -3.240 7.177 21.331 1.00 89.81 83 GLU A N 1
ATOM 693 C CA . GLU A 1 83 ? -4.633 6.910 20.971 1.00 89.81 83 GLU A CA 1
ATOM 694 C C . GLU A 1 83 ? -5.028 5.477 21.343 1.00 89.81 83 GLU A C 1
ATOM 696 O O . GLU A 1 83 ? -6.166 5.233 21.740 1.00 89.81 83 GLU A O 1
ATOM 701 N N . ILE A 1 84 ? -4.081 4.529 21.292 1.00 88.06 84 ILE A N 1
ATOM 702 C CA . ILE A 1 84 ? -4.317 3.138 21.705 1.00 88.06 84 ILE A CA 1
ATOM 703 C C . ILE A 1 84 ? -4.844 3.068 23.145 1.00 88.06 84 ILE A C 1
ATOM 705 O O . ILE A 1 84 ? -5.803 2.341 23.404 1.00 88.06 84 ILE A O 1
ATOM 709 N N . TYR A 1 85 ? -4.255 3.822 24.076 1.00 88.19 85 TYR A N 1
ATOM 710 C CA . TYR A 1 85 ? -4.656 3.786 25.485 1.00 88.19 85 TYR A CA 1
ATOM 711 C C . TYR A 1 85 ? -6.042 4.399 25.694 1.00 88.19 85 TYR A C 1
ATOM 713 O O . TYR A 1 85 ? -6.852 3.830 26.425 1.00 88.19 85 TYR A O 1
ATOM 721 N N . ALA A 1 86 ? -6.346 5.495 24.993 1.00 88.06 86 ALA A N 1
ATOM 722 C CA . ALA A 1 86 ? -7.672 6.109 25.003 1.00 88.06 86 ALA A CA 1
ATOM 723 C C . ALA A 1 86 ? -8.747 5.186 24.398 1.00 88.06 86 ALA A C 1
ATOM 725 O O . ALA A 1 86 ? -9.875 5.120 24.877 1.00 88.06 86 ALA A O 1
ATOM 726 N N . ILE A 1 87 ? -8.408 4.426 23.356 1.00 89.00 87 ILE A N 1
ATOM 727 C CA . ILE A 1 87 ? -9.328 3.459 22.749 1.00 89.00 87 ILE A CA 1
ATOM 728 C C . ILE A 1 87 ? -9.604 2.295 23.714 1.00 89.00 87 ILE A C 1
ATOM 730 O O . ILE A 1 87 ? -10.755 1.875 23.852 1.00 89.00 87 ILE A O 1
ATOM 734 N N . TYR A 1 88 ? -8.583 1.788 24.412 1.00 87.94 88 TYR A N 1
ATOM 735 C CA . TYR A 1 88 ? -8.773 0.722 25.401 1.00 87.94 88 TYR A CA 1
ATOM 736 C C . TYR A 1 88 ? -9.532 1.180 26.646 1.00 87.94 88 TYR A C 1
ATOM 738 O O . TYR A 1 88 ? -10.345 0.408 27.154 1.00 87.94 88 TYR A O 1
ATOM 746 N N . SER A 1 89 ? -9.324 2.413 27.118 1.00 88.06 89 SER A N 1
ATOM 747 C CA . SER A 1 89 ? -10.068 2.945 28.269 1.00 88.06 89 SER A CA 1
ATOM 748 C C . SER A 1 89 ? -11.567 3.097 27.982 1.00 88.06 89 SER A C 1
ATOM 750 O O . SER A 1 89 ? -12.379 2.986 28.894 1.00 88.06 89 SER A O 1
ATOM 752 N N . LEU A 1 90 ? -11.950 3.239 26.708 1.00 87.50 90 LEU A N 1
ATOM 753 C CA . LEU A 1 90 ? -13.341 3.208 26.239 1.00 87.50 90 LEU A CA 1
ATOM 754 C C . LEU A 1 90 ? -13.929 1.783 26.125 1.00 87.50 90 LEU A C 1
ATOM 756 O O . LEU A 1 90 ? -15.023 1.609 25.588 1.00 87.50 90 LEU A O 1
ATOM 760 N N . GLY A 1 91 ? -13.216 0.750 26.588 1.00 88.56 91 GLY A N 1
ATOM 761 C CA . GLY A 1 91 ? -13.684 -0.642 26.585 1.00 88.56 91 GLY A CA 1
ATOM 762 C C . GLY A 1 91 ? -13.619 -1.332 25.218 1.00 88.56 91 GLY A C 1
ATOM 763 O O . GLY A 1 91 ? -14.239 -2.377 25.003 1.00 88.56 91 GLY A O 1
ATOM 764 N N . VAL A 1 92 ? -12.885 -0.767 24.258 1.00 87.94 92 VAL A N 1
ATOM 765 C CA . VAL A 1 92 ? -12.782 -1.322 22.904 1.00 87.94 92 VAL A CA 1
ATOM 766 C C . VAL A 1 92 ? -11.811 -2.497 22.894 1.00 87.94 92 VAL A C 1
ATOM 768 O O . VAL A 1 92 ? -10.629 -2.365 23.198 1.00 87.94 92 VAL A O 1
ATOM 771 N N . SER A 1 93 ? -12.297 -3.670 22.491 1.00 87.38 93 SER A N 1
ATOM 772 C CA . SER A 1 93 ? -11.468 -4.873 22.417 1.00 87.38 93 SER A CA 1
ATOM 773 C C . SER A 1 93 ? -10.494 -4.862 21.229 1.00 87.38 93 SER A C 1
ATOM 775 O O . SER A 1 93 ? -10.780 -4.313 20.160 1.00 87.38 93 SER A O 1
ATOM 777 N N . LYS A 1 94 ? -9.373 -5.587 21.375 1.00 83.69 94 LYS A N 1
ATOM 778 C CA . LYS A 1 94 ? -8.386 -5.864 20.306 1.00 83.69 94 LYS A CA 1
ATOM 779 C C . LYS A 1 94 ? -9.038 -6.317 18.998 1.00 83.69 94 LYS A C 1
ATOM 781 O O . LYS A 1 94 ? -8.682 -5.850 17.921 1.00 83.69 94 LYS A O 1
ATOM 786 N N . LYS A 1 95 ? -10.035 -7.205 19.098 1.00 84.75 95 LYS A N 1
ATOM 787 C CA . LYS A 1 95 ? -10.759 -7.753 17.942 1.00 84.75 95 LYS A CA 1
ATOM 788 C C . LYS A 1 95 ? -11.499 -6.666 17.160 1.00 84.75 95 LYS A C 1
ATOM 790 O O . LYS A 1 95 ? -11.517 -6.712 15.936 1.00 84.75 95 LYS A O 1
ATOM 795 N N . ASN A 1 96 ? -12.079 -5.674 17.842 1.00 84.19 96 ASN A N 1
ATOM 796 C CA . ASN A 1 96 ? -12.734 -4.556 17.163 1.00 84.19 96 ASN A CA 1
ATOM 797 C C . ASN A 1 96 ? -11.720 -3.657 16.447 1.00 84.19 96 ASN A C 1
ATOM 799 O O . ASN A 1 96 ? -11.986 -3.248 15.322 1.00 84.19 96 ASN A O 1
ATOM 803 N N . LEU A 1 97 ? -10.553 -3.400 17.039 1.00 84.31 97 LEU A N 1
ATOM 804 C CA . LEU A 1 97 ? -9.483 -2.614 16.407 1.00 84.31 97 LEU A CA 1
ATOM 805 C C . LEU A 1 97 ? -8.952 -3.240 15.108 1.00 84.31 97 LEU A C 1
ATOM 807 O O . LEU A 1 97 ? -8.606 -2.509 14.185 1.00 84.31 97 LEU A O 1
ATOM 811 N N . LEU A 1 98 ? -8.940 -4.573 15.013 1.00 84.19 98 LEU A N 1
ATOM 812 C CA . LEU A 1 98 ? -8.469 -5.301 13.828 1.00 84.19 98 LEU A CA 1
ATOM 813 C C . LEU A 1 98 ? -9.508 -5.421 12.702 1.00 84.19 98 LEU A C 1
ATOM 815 O O . LEU A 1 98 ? -9.130 -5.672 11.562 1.00 84.19 98 LEU A O 1
ATOM 819 N N . LYS A 1 99 ? -10.805 -5.211 12.970 1.00 85.00 99 LYS A N 1
ATOM 820 C CA . LYS A 1 99 ? -11.862 -5.249 11.935 1.00 85.00 99 LYS A CA 1
ATOM 821 C C . LYS A 1 99 ? -11.539 -4.452 10.661 1.00 85.00 99 LYS A C 1
ATOM 823 O O . LYS A 1 99 ? -11.729 -5.010 9.586 1.00 85.00 99 LYS A O 1
ATOM 828 N N . PRO A 1 100 ? -11.063 -3.194 10.722 1.00 81.25 100 PRO A N 1
ATOM 829 C CA . PRO A 1 100 ? -10.754 -2.434 9.513 1.00 81.25 100 PRO A CA 1
ATOM 830 C C . PRO A 1 100 ? -9.600 -3.033 8.694 1.00 81.25 100 PRO A C 1
ATOM 832 O O . PRO A 1 100 ? -9.597 -2.853 7.482 1.00 81.25 100 PRO A O 1
ATOM 835 N N . VAL A 1 101 ? -8.687 -3.795 9.312 1.00 82.81 101 VAL A N 1
ATOM 836 C CA . VAL A 1 101 ? -7.655 -4.559 8.591 1.00 82.81 101 VAL A CA 1
ATOM 837 C C . VAL A 1 101 ? -8.314 -5.662 7.768 1.00 82.81 101 VAL A C 1
ATOM 839 O O . VAL A 1 101 ? -8.116 -5.724 6.560 1.00 82.81 101 VAL A O 1
ATOM 842 N N . PHE A 1 102 ? -9.180 -6.465 8.391 1.00 81.38 102 PHE A N 1
ATOM 843 C CA . PHE A 1 102 ? -9.862 -7.572 7.715 1.00 81.38 102 PHE A CA 1
ATOM 844 C C . PHE A 1 102 ? -10.827 -7.116 6.615 1.00 81.38 102 PHE A C 1
ATOM 846 O O . PHE A 1 102 ? -10.927 -7.761 5.580 1.00 81.38 102 PHE A O 1
ATOM 853 N N . VAL A 1 103 ? -11.508 -5.983 6.804 1.00 78.88 103 VAL A N 1
ATOM 854 C CA . VAL A 1 103 ? -12.363 -5.393 5.758 1.00 78.88 103 VAL A CA 1
ATOM 855 C C . VAL A 1 103 ? -11.537 -4.909 4.567 1.00 78.88 103 VAL A C 1
ATOM 857 O O . VAL A 1 103 ? -12.033 -4.912 3.455 1.00 78.88 103 VAL A O 1
ATOM 860 N N . SER A 1 104 ? -10.288 -4.490 4.783 1.00 74.06 104 SER A N 1
ATOM 861 C CA . SER A 1 104 ? -9.411 -4.060 3.689 1.00 74.06 104 SER A CA 1
ATOM 862 C C . SER A 1 104 ? -8.711 -5.208 2.955 1.00 74.06 104 SER A C 1
ATOM 864 O O . SER A 1 104 ? -8.145 -4.975 1.893 1.00 74.06 104 SER A O 1
ATOM 866 N N . THR A 1 105 ? -8.708 -6.418 3.528 1.00 69.19 105 THR A N 1
ATOM 867 C CA . THR A 1 105 ? -8.120 -7.621 2.912 1.00 69.19 105 THR A CA 1
ATOM 868 C C . THR A 1 105 ? -9.114 -8.450 2.097 1.00 69.19 105 THR A C 1
ATOM 870 O O . THR A 1 105 ? -8.667 -9.291 1.323 1.00 69.19 105 THR A O 1
ATOM 873 N N . VAL A 1 106 ? -10.423 -8.272 2.323 1.00 49.22 106 VAL A N 1
ATOM 874 C CA . VAL A 1 106 ? -11.522 -8.985 1.637 1.00 49.22 106 VAL A CA 1
ATOM 875 C C . VAL A 1 106 ? -12.038 -8.128 0.493 1.00 49.22 106 VAL A C 1
ATOM 877 O O . VAL A 1 106 ? -12.230 -8.693 -0.603 1.00 49.22 106 VAL A O 1
#

Mean predicted aligned error: 5.73 Å

pLDDT: mean 88.17, std 7.07, range [49.22, 95.56]

InterPro domains:
  IPR005495 Permease LptG/LptF-related [PF03739] (6-103)

Foldseek 3Di:
DVVLLVVLLVQLVVQLVVQLVVVLVVQLVVVVVVDDPVLVVDDPVVNVVVSVVSSVVCSVVSNVVSNVVSNVVSVVVCVVVVVVVVCVVVVHDPVNNCVSVVVVVD